Protein AF-A0A2V6FG37-F1 (afdb_monomer)

Solvent-accessible surface area (backbone atoms only — not comparable to full-atom values): 4814 Å² total; per-residue (Å²): 117,67,67,63,46,61,71,29,51,89,72,74,52,83,64,66,47,79,46,70,46,66,56,49,52,76,77,56,79,81,45,93,73,91,70,71,53,93,72,32,39,50,56,64,60,54,49,52,54,49,51,58,54,69,70,43,59,94,92,55,75,60,56,68,46,79,44,72,44,92,95,49,87,130

Secondary structure (DSSP, 8-state):
-HHHHHHHHTTT----EEEESSEESGGGGGS-S---GGGSEEHHHHHHHHHHHHTS-TT----EEEE--TT---

Foldseek 3Di:
DVVVCVVCVVVLDAAAAEAEAAEQDCVCVPPDDDDPNVQGHYPVVSVVQVVVQVPDDSVDHDHYHYHHRPVDHD

Structure (mmCIF, N/CA/C/O backbone):
data_AF-A0A2V6FG37-F1
#
_entry.id   AF-A0A2V6FG37-F1
#
loop_
_atom_site.group_PDB
_atom_site.id
_atom_site.type_symbol
_atom_site.label_atom_id
_atom_site.label_alt_id
_atom_site.label_comp_id
_atom_site.label_asym_id
_atom_site.label_entity_id
_atom_site.label_seq_id
_atom_site.pdbx_PDB_ins_code
_atom_site.Cartn_x
_atom_site.Cartn_y
_atom_site.Cartn_z
_atom_site.occupancy
_atom_site.B_iso_or_equiv
_atom_site.auth_seq_id
_atom_site.auth_comp_id
_atom_site.auth_asym_id
_atom_site.auth_atom_id
_atom_site.pdbx_PDB_model_num
ATOM 1 N N . SER A 1 1 ? -10.858 10.647 0.416 1.00 75.38 1 SER A N 1
ATOM 2 C CA . SER A 1 1 ? -10.848 9.490 1.338 1.00 75.38 1 SER A CA 1
ATOM 3 C C . SER A 1 1 ? -11.318 9.824 2.758 1.00 75.38 1 SER A C 1
ATOM 5 O O . SER A 1 1 ? -11.753 8.915 3.450 1.00 75.38 1 SER A O 1
ATOM 7 N N . THR A 1 2 ? -11.272 11.086 3.213 1.00 85.69 2 THR A N 1
ATOM 8 C CA . THR A 1 2 ? -11.667 11.478 4.585 1.00 85.69 2 THR A CA 1
ATOM 9 C C . THR A 1 2 ? -13.136 11.197 4.927 1.00 85.69 2 THR A C 1
ATOM 11 O O . THR A 1 2 ? -13.404 10.719 6.020 1.00 85.69 2 THR A O 1
ATOM 14 N N . ALA A 1 3 ? -14.073 11.408 3.993 1.00 93.62 3 ALA A N 1
ATOM 15 C CA . ALA A 1 3 ? -15.507 11.192 4.239 1.00 93.62 3 ALA A CA 1
ATOM 16 C C . ALA A 1 3 ? -15.834 9.756 4.700 1.00 93.62 3 ALA A C 1
ATOM 18 O O . ALA A 1 3 ? -16.419 9.570 5.761 1.00 93.62 3 ALA A O 1
ATOM 19 N N . ILE A 1 4 ? -15.351 8.742 3.973 1.00 93.94 4 ILE A N 1
ATOM 20 C CA . ILE A 1 4 ? -15.579 7.328 4.315 1.00 93.94 4 ILE A CA 1
ATOM 21 C C . ILE A 1 4 ? -14.976 6.970 5.683 1.00 93.94 4 ILE A C 1
ATOM 23 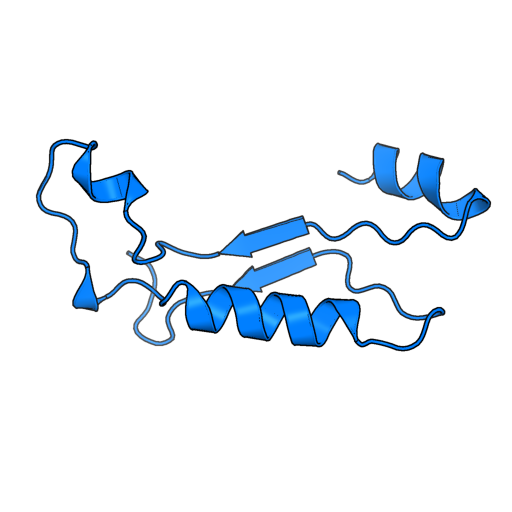O O . ILE A 1 4 ? -15.575 6.218 6.448 1.00 93.94 4 ILE A O 1
ATOM 27 N N . ARG A 1 5 ? -13.811 7.531 6.037 1.00 93.19 5 ARG A N 1
ATOM 28 C CA . ARG A 1 5 ? -13.218 7.331 7.371 1.00 93.19 5 ARG A CA 1
ATOM 29 C C . ARG A 1 5 ? -14.123 7.853 8.481 1.00 93.19 5 ARG A C 1
ATOM 31 O O . ARG A 1 5 ? -14.314 7.158 9.476 1.00 93.19 5 ARG A O 1
ATOM 38 N N . GLU A 1 6 ? -14.693 9.040 8.304 1.00 93.25 6 GLU A N 1
ATOM 39 C CA . GLU A 1 6 ? -15.603 9.617 9.295 1.00 93.25 6 GLU A CA 1
ATOM 40 C C . GLU A 1 6 ? -16.908 8.821 9.414 1.00 93.25 6 GLU A C 1
ATOM 42 O O . GLU A 1 6 ? -17.345 8.525 10.526 1.00 93.25 6 GLU A O 1
ATOM 47 N N . GLU A 1 7 ? -17.477 8.369 8.294 1.00 96.12 7 GLU A N 1
ATOM 48 C CA . GLU A 1 7 ? -18.669 7.508 8.289 1.00 96.12 7 GLU A CA 1
ATOM 49 C C . GLU A 1 7 ? -18.444 6.184 9.046 1.00 96.12 7 GLU A C 1
ATOM 51 O O . GLU A 1 7 ? -19.324 5.703 9.770 1.00 96.12 7 GLU A O 1
ATOM 56 N N . LEU A 1 8 ? -17.249 5.600 8.918 1.00 95.31 8 LEU A N 1
ATOM 57 C CA . LEU A 1 8 ? -16.891 4.311 9.514 1.00 95.31 8 LEU A CA 1
ATOM 58 C C . LEU A 1 8 ? -16.409 4.400 10.971 1.00 95.31 8 LEU A C 1
ATOM 60 O O . LEU A 1 8 ? -16.423 3.384 11.677 1.00 95.31 8 LEU A O 1
ATOM 64 N N . ARG A 1 9 ? -16.035 5.592 11.459 1.00 91.38 9 ARG A N 1
ATOM 65 C CA . ARG A 1 9 ? -15.457 5.806 12.800 1.00 91.38 9 ARG A CA 1
ATOM 66 C C . ARG A 1 9 ? -16.354 5.265 13.916 1.00 91.38 9 ARG A C 1
ATOM 68 O O . ARG A 1 9 ? -15.881 4.559 14.807 1.00 91.38 9 ARG A O 1
ATOM 75 N N . SER A 1 10 ? -17.660 5.531 13.838 1.00 94.56 10 SER A N 1
ATOM 76 C CA . SER A 1 10 ? -18.655 5.062 14.822 1.00 94.56 10 SER A CA 1
ATOM 77 C C . SER A 1 10 ? -18.773 3.533 14.883 1.00 94.56 10 SER A C 1
ATOM 79 O O . SER A 1 10 ? -19.106 2.971 15.926 1.00 94.56 10 SER A O 1
ATOM 81 N N . ARG A 1 11 ? -18.442 2.849 13.782 1.00 95.94 11 ARG A N 1
ATOM 82 C CA . ARG A 1 11 ? -18.518 1.389 13.635 1.00 95.94 11 ARG A CA 1
ATOM 83 C C . ARG A 1 11 ? -17.217 0.680 14.003 1.00 95.94 11 ARG A C 1
ATOM 85 O O . ARG A 1 11 ? -17.160 -0.542 13.916 1.00 95.94 11 ARG A O 1
ATOM 92 N N . LYS A 1 12 ? -16.176 1.424 14.402 1.00 93.94 12 LYS A N 1
ATOM 93 C CA . LYS A 1 12 ? -14.831 0.895 14.700 1.00 93.94 12 LYS A CA 1
ATOM 94 C C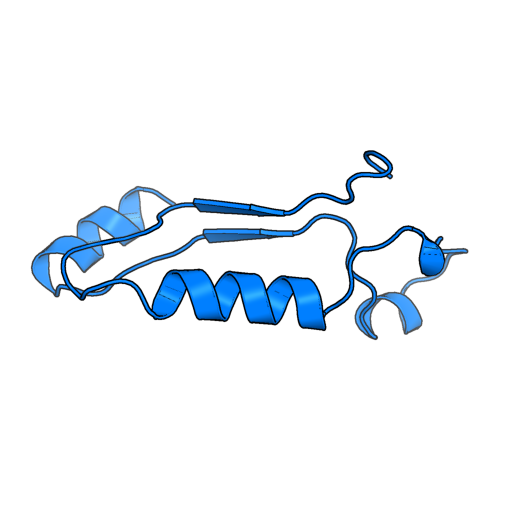 . LYS A 1 12 ? -14.223 0.103 13.530 1.00 93.94 12 LYS A C 1
ATOM 96 O O . LYS A 1 12 ? -13.417 -0.800 13.739 1.00 93.94 12 LYS A O 1
ATOM 101 N N . VAL A 1 13 ? -14.600 0.450 12.299 1.00 95.62 13 VAL A N 1
ATOM 102 C CA . VAL A 1 13 ? -13.997 -0.104 11.082 1.00 95.62 13 VAL A CA 1
ATOM 103 C C . VAL A 1 13 ? -12.800 0.765 10.706 1.00 95.62 13 VAL A C 1
ATOM 105 O O . VAL A 1 13 ? -12.917 1.986 10.615 1.00 95.62 13 VAL A O 1
ATOM 108 N N . ARG A 1 14 ? -11.640 0.136 10.493 1.00 95.19 14 ARG A N 1
ATOM 109 C CA . ARG A 1 14 ? -10.419 0.825 10.054 1.00 95.19 14 ARG A CA 1
ATOM 110 C C . ARG A 1 14 ? -10.409 0.914 8.531 1.00 95.19 14 ARG A C 1
ATOM 112 O O . ARG A 1 14 ? -10.635 -0.089 7.862 1.00 95.19 14 ARG A O 1
ATOM 119 N N . MET A 1 15 ? -10.113 2.096 7.998 1.00 95.12 15 MET A N 1
ATOM 120 C CA . MET A 1 15 ? -9.928 2.323 6.565 1.00 95.12 15 MET A CA 1
ATOM 121 C C . MET A 1 15 ? -8.492 2.774 6.309 1.00 95.12 15 MET A C 1
ATOM 123 O O . MET A 1 15 ? -8.007 3.700 6.959 1.00 95.12 15 MET A O 1
ATOM 127 N N . LEU A 1 16 ? -7.844 2.120 5.348 1.00 95.44 16 LEU A N 1
ATOM 128 C CA . LEU A 1 16 ? -6.464 2.362 4.957 1.00 95.44 16 LEU A CA 1
ATOM 129 C C . LEU A 1 16 ? -6.430 2.642 3.454 1.00 95.44 16 LEU A C 1
ATOM 131 O O . LEU A 1 16 ? -7.019 1.888 2.681 1.00 95.44 16 LEU A O 1
ATOM 135 N N . ASN A 1 17 ? -5.737 3.700 3.040 1.00 96.62 17 ASN A N 1
ATOM 136 C CA . ASN A 1 17 ? -5.396 3.909 1.633 1.00 96.62 17 ASN A CA 1
ATOM 137 C C . ASN A 1 17 ? -3.952 3.466 1.394 1.00 96.62 17 ASN A C 1
ATOM 139 O O . ASN A 1 17 ? -3.065 3.810 2.178 1.00 96.62 17 ASN A O 1
ATOM 143 N N . ILE A 1 18 ? -3.719 2.745 0.303 1.00 97.06 18 ILE A N 1
ATOM 144 C CA . ILE A 1 18 ? -2.409 2.196 -0.046 1.00 97.06 18 ILE A CA 1
ATOM 145 C C . ILE A 1 18 ? -2.011 2.773 -1.400 1.00 97.06 18 ILE A C 1
ATOM 147 O O . ILE A 1 18 ? -2.760 2.650 -2.367 1.00 97.06 18 IL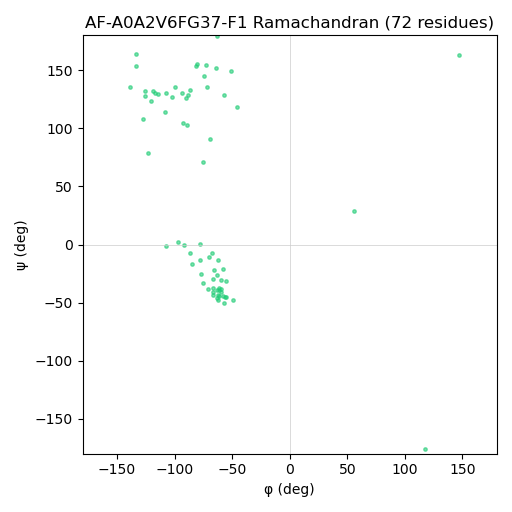E A O 1
ATOM 151 N N . TYR A 1 19 ? -0.850 3.417 -1.446 1.00 97.12 19 TYR A N 1
ATOM 152 C CA . TYR A 1 19 ? -0.307 4.100 -2.616 1.00 97.12 19 TYR A CA 1
ATOM 153 C C . TYR A 1 19 ? 1.069 3.510 -2.945 1.00 97.12 19 TYR A C 1
ATOM 155 O O . TYR A 1 19 ? 2.092 4.080 -2.554 1.00 97.12 19 TYR A O 1
ATOM 163 N N . PRO A 1 20 ? 1.119 2.334 -3.590 1.00 96.81 20 PRO A N 1
ATOM 164 C CA . PRO A 1 20 ? 2.378 1.775 -4.044 1.00 96.81 20 PRO A CA 1
ATOM 165 C C . PRO A 1 20 ? 2.890 2.517 -5.285 1.00 96.81 20 PRO A C 1
ATOM 167 O O . PRO A 1 20 ? 2.108 2.916 -6.150 1.00 96.81 20 PRO A O 1
ATOM 170 N N . ALA A 1 21 ? 4.209 2.667 -5.390 1.00 95.19 21 ALA A N 1
ATOM 171 C CA . ALA A 1 21 ? 4.885 2.995 -6.639 1.00 95.19 21 ALA A CA 1
ATOM 172 C C . ALA A 1 21 ? 4.690 1.867 -7.669 1.00 95.19 21 ALA A C 1
ATOM 174 O O . ALA A 1 21 ? 4.055 0.846 -7.384 1.00 95.19 21 ALA A O 1
ATOM 175 N N . ALA A 1 22 ? 5.242 2.042 -8.875 1.00 94.56 22 ALA A N 1
ATOM 176 C CA . ALA A 1 22 ? 5.190 1.024 -9.920 1.00 94.56 22 ALA A CA 1
ATOM 177 C C . ALA A 1 22 ? 5.540 -0.359 -9.340 1.00 94.56 22 ALA A C 1
ATOM 179 O O . ALA A 1 22 ? 6.614 -0.542 -8.768 1.00 94.56 22 ALA A O 1
ATOM 180 N N . THR A 1 23 ? 4.585 -1.290 -9.421 1.00 96.31 23 THR A N 1
ATOM 181 C CA . THR A 1 23 ? 4.659 -2.612 -8.784 1.00 96.31 23 THR A CA 1
ATOM 182 C C . THR A 1 23 ? 4.714 -3.692 -9.857 1.00 96.31 23 THR A C 1
ATOM 184 O O . THR A 1 23 ? 3.867 -3.706 -10.755 1.00 96.31 23 THR A O 1
ATOM 187 N N . ASP A 1 24 ? 5.672 -4.610 -9.752 1.00 96.19 24 ASP A N 1
ATOM 188 C CA . ASP A 1 24 ? 5.841 -5.749 -10.653 1.00 96.19 24 ASP A CA 1
ATOM 189 C C . ASP A 1 24 ? 4.687 -6.748 -10.454 1.00 96.19 24 ASP A C 1
ATOM 191 O O . ASP A 1 24 ? 4.711 -7.614 -9.578 1.00 96.19 24 ASP A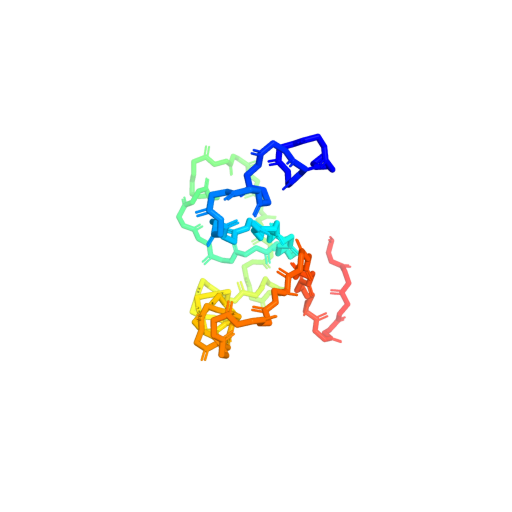 O 1
ATOM 195 N N . THR A 1 25 ? 3.618 -6.574 -11.235 1.00 97.0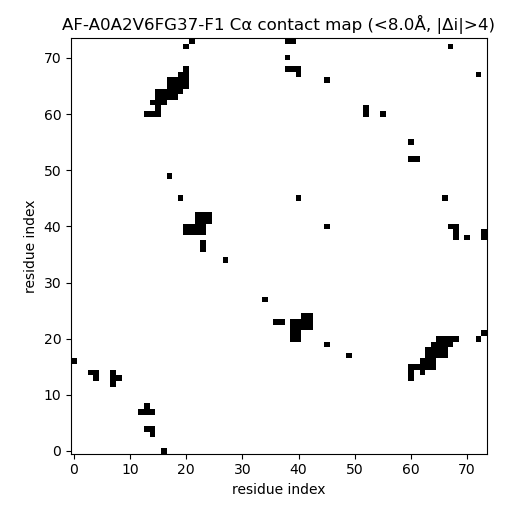0 25 THR A N 1
ATOM 196 C CA . THR A 1 25 ? 2.444 -7.461 -11.255 1.00 97.00 25 THR A CA 1
ATOM 197 C C . THR A 1 25 ? 2.033 -7.815 -12.681 1.00 97.00 25 THR A C 1
ATOM 199 O O . THR A 1 25 ? 2.395 -7.125 -13.634 1.00 97.00 25 THR A O 1
ATOM 202 N N . ALA A 1 26 ? 1.214 -8.850 -12.854 1.00 97.00 26 ALA A N 1
ATOM 203 C CA . ALA A 1 26 ? 0.760 -9.267 -14.180 1.00 97.00 26 ALA A CA 1
ATOM 204 C C . ALA A 1 26 ? -0.068 -8.209 -14.943 1.00 97.00 26 ALA A C 1
ATOM 206 O O . ALA A 1 26 ? -0.210 -8.353 -16.151 1.00 97.00 26 ALA A O 1
ATOM 207 N N . ILE A 1 27 ? -0.556 -7.133 -14.298 1.00 95.31 27 ILE A N 1
ATOM 208 C CA . ILE A 1 27 ? -1.341 -6.077 -14.972 1.00 95.31 27 ILE A CA 1
ATOM 209 C C . ILE A 1 27 ? -0.595 -5.470 -16.165 1.00 95.31 27 ILE A C 1
ATOM 211 O O . ILE A 1 27 ? -1.200 -5.078 -17.153 1.00 95.31 27 ILE A O 1
ATOM 215 N N . TRP A 1 28 ? 0.732 -5.424 -16.083 1.00 95.19 28 TRP A N 1
ATOM 216 C CA . TRP A 1 28 ? 1.585 -4.835 -17.104 1.00 95.19 28 TRP A CA 1
ATOM 217 C C . TRP A 1 28 ? 1.794 -5.740 -18.321 1.00 95.19 28 TRP A C 1
ATOM 219 O O . TRP A 1 28 ? 2.258 -5.252 -19.344 1.00 95.19 28 TRP A O 1
ATOM 229 N N . ASN A 1 29 ? 1.445 -7.028 -18.235 1.00 95.06 29 ASN A N 1
ATOM 230 C CA . ASN A 1 29 ? 1.543 -7.955 -19.366 1.00 95.06 29 ASN A CA 1
ATOM 231 C C . ASN A 1 29 ? 0.555 -7.588 -20.479 1.00 95.06 29 ASN A C 1
ATOM 233 O O . ASN A 1 29 ? 0.837 -7.812 -21.653 1.00 95.06 29 ASN A O 1
ATOM 237 N N . ASP A 1 30 ? -0.575 -6.991 -20.098 1.00 96.31 30 ASP A N 1
ATOM 238 C CA . ASP A 1 30 ? -1.648 -6.598 -21.012 1.00 96.31 30 ASP A CA 1
ATOM 239 C C . ASP A 1 30 ? -1.555 -5.116 -21.419 1.00 96.31 30 ASP A C 1
ATOM 241 O O . ASP A 1 30 ? -2.406 -4.607 -22.149 1.00 96.31 30 ASP A O 1
ATOM 245 N N . ILE A 1 31 ? -0.521 -4.404 -20.955 1.00 95.44 31 ILE A N 1
ATOM 246 C CA . ILE A 1 31 ? -0.294 -2.991 -21.262 1.00 95.44 31 ILE A CA 1
ATOM 247 C C . ILE A 1 31 ? 0.893 -2.886 -22.216 1.00 95.44 31 ILE A C 1
ATOM 249 O O . ILE A 1 31 ? 2.035 -3.148 -21.842 1.00 95.44 31 ILE A O 1
ATOM 253 N N . SER A 1 32 ? 0.637 -2.436 -23.445 1.00 95.00 32 SER A N 1
ATOM 254 C CA . SER A 1 32 ? 1.679 -2.224 -24.452 1.00 95.00 32 SER A CA 1
ATOM 255 C C . SER A 1 32 ? 2.764 -1.260 -23.960 1.00 95.00 32 SER A C 1
ATOM 257 O O . SER A 1 32 ? 2.450 -0.143 -23.544 1.00 95.00 32 SER A O 1
ATOM 259 N N . GLY A 1 33 ? 4.027 -1.665 -24.070 1.00 93.06 33 GLY A N 1
ATOM 260 C CA . GLY A 1 33 ? 5.186 -0.845 -23.724 1.00 93.06 33 GLY A CA 1
ATOM 261 C C . GLY A 1 33 ? 6.341 -1.684 -23.187 1.00 93.06 33 GLY A C 1
ATOM 262 O O . GLY A 1 33 ? 6.158 -2.833 -22.788 1.00 93.06 33 GLY A O 1
ATOM 263 N N . GLU A 1 34 ? 7.537 -1.101 -23.168 1.00 93.12 34 GLU A N 1
ATOM 264 C CA . GLU A 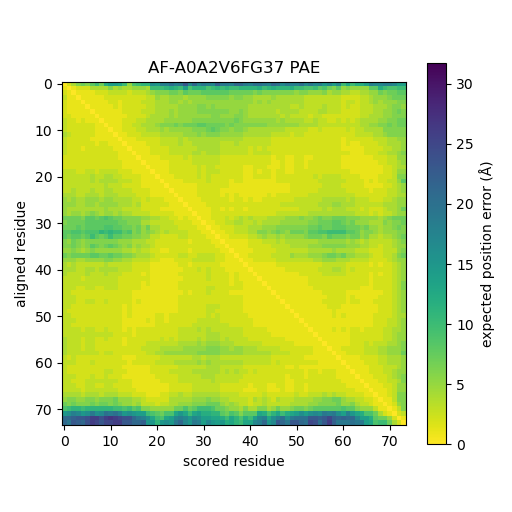1 34 ? 8.665 -1.663 -22.429 1.00 93.12 34 GLU A CA 1
ATOM 265 C C . GLU A 1 34 ? 8.648 -1.102 -21.009 1.00 93.12 34 GLU A C 1
ATOM 267 O O . GLU A 1 34 ? 9.006 0.050 -20.764 1.00 93.12 34 GLU A O 1
ATOM 272 N N . TRP A 1 35 ? 8.188 -1.917 -20.064 1.00 93.12 35 TRP A N 1
ATOM 273 C CA . TRP A 1 35 ? 8.101 -1.526 -18.663 1.00 93.12 35 TRP A CA 1
ATOM 274 C C . TRP A 1 35 ? 9.360 -1.963 -17.907 1.00 93.12 35 TRP A C 1
ATOM 276 O O . TRP A 1 35 ? 9.725 -3.140 -17.970 1.00 93.12 35 TRP A O 1
ATOM 286 N N . PRO A 1 36 ? 10.012 -1.073 -17.138 1.00 91.88 36 PRO A N 1
ATOM 287 C CA . PRO A 1 36 ? 11.233 -1.387 -16.394 1.00 91.88 36 PRO A CA 1
ATOM 288 C C . PRO A 1 36 ? 10.938 -2.237 -15.142 1.00 91.88 36 PRO A C 1
ATOM 290 O O . PRO A 1 36 ? 11.055 -1.772 -14.011 1.00 91.88 36 PRO A O 1
ATOM 293 N N . ARG A 1 37 ? 10.566 -3.510 -15.344 1.00 92.38 37 ARG A N 1
ATOM 294 C CA . ARG A 1 37 ? 10.153 -4.470 -14.297 1.00 92.38 37 ARG A CA 1
ATOM 295 C C . ARG A 1 37 ? 11.121 -4.527 -13.119 1.00 92.38 37 ARG A C 1
ATOM 297 O O . ARG A 1 37 ? 10.706 -4.390 -11.979 1.00 92.38 37 ARG A O 1
ATOM 304 N N . GLY A 1 38 ? 12.421 -4.626 -13.405 1.00 90.75 38 GLY A N 1
ATOM 305 C CA . GLY A 1 38 ? 13.467 -4.722 -12.381 1.00 90.75 38 GLY A CA 1
ATOM 306 C C . GLY A 1 38 ? 13.662 -3.467 -11.520 1.00 90.75 38 GLY A C 1
ATOM 307 O O . GLY A 1 38 ? 14.425 -3.508 -10.563 1.00 90.75 38 GLY A O 1
ATOM 308 N N . GLN A 1 39 ? 13.002 -2.357 -11.853 1.00 91.38 39 GLN A N 1
ATOM 309 C CA . GLN A 1 39 ? 13.002 -1.118 -11.071 1.00 91.38 39 GLN A CA 1
ATOM 310 C C . GLN A 1 39 ? 11.655 -0.884 -10.355 1.00 91.38 39 GLN A C 1
ATOM 312 O O . GLN A 1 39 ? 11.500 0.097 -9.628 1.00 91.38 39 GLN A O 1
ATOM 317 N N . MET A 1 40 ? 10.675 -1.772 -10.533 1.00 94.94 40 MET A N 1
ATOM 318 C 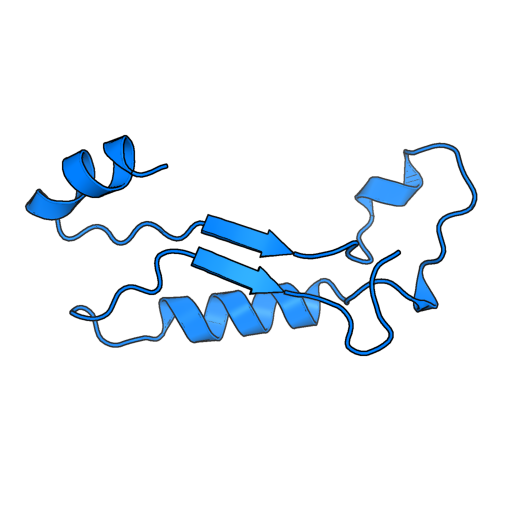CA . MET A 1 40 ? 9.411 -1.751 -9.799 1.00 94.94 40 MET A CA 1
ATOM 319 C C . MET A 1 40 ? 9.578 -2.401 -8.419 1.00 94.94 40 MET A C 1
ATOM 321 O O . MET A 1 40 ? 10.439 -3.259 -8.231 1.00 94.94 40 MET A O 1
ATOM 325 N N . ILE A 1 41 ? 8.746 -2.019 -7.447 1.00 96.38 41 ILE A N 1
ATOM 326 C CA . ILE A 1 41 ? 8.646 -2.771 -6.185 1.00 96.38 41 ILE 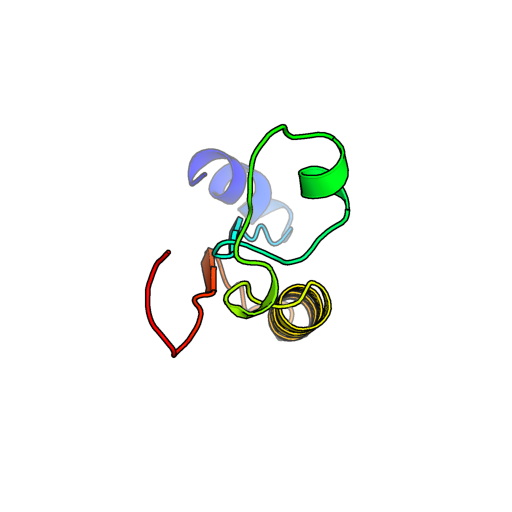A CA 1
ATOM 327 C C . ILE A 1 41 ? 7.917 -4.096 -6.429 1.00 96.38 41 ILE A C 1
ATOM 329 O O . ILE A 1 41 ? 7.113 -4.200 -7.359 1.00 96.38 41 ILE A O 1
ATOM 333 N N . SER A 1 42 ? 8.159 -5.119 -5.611 1.00 96.25 42 SER A N 1
ATOM 334 C CA . SER A 1 42 ? 7.470 -6.397 -5.794 1.00 96.25 42 SER A CA 1
ATOM 335 C C . SER A 1 42 ? 6.059 -6.368 -5.196 1.00 96.25 42 SER A C 1
ATOM 337 O O . SER A 1 42 ? 5.766 -5.630 -4.253 1.00 96.25 42 SER A O 1
ATOM 339 N N . ALA A 1 43 ? 5.168 -7.224 -5.703 1.00 97.62 43 ALA A N 1
ATOM 340 C CA . ALA A 1 43 ? 3.860 -7.436 -5.081 1.00 97.62 43 ALA A CA 1
ATOM 341 C C . ALA A 1 43 ? 3.971 -7.938 -3.626 1.00 97.62 43 ALA A C 1
ATOM 343 O O . ALA A 1 43 ? 3.102 -7.637 -2.806 1.00 97.62 43 ALA A O 1
ATOM 344 N N . ALA A 1 44 ? 5.036 -8.683 -3.307 1.00 98.12 44 ALA A N 1
ATOM 345 C CA . ALA A 1 44 ? 5.306 -9.176 -1.960 1.00 98.12 44 ALA A CA 1
ATOM 346 C C . ALA A 1 44 ? 5.627 -8.025 -0.994 1.00 98.12 44 ALA A C 1
ATOM 348 O O . ALA A 1 44 ? 5.035 -7.969 0.078 1.00 98.12 44 ALA A O 1
ATOM 349 N N . ASP A 1 45 ? 6.444 -7.050 -1.410 1.00 97.12 45 ASP A N 1
ATOM 350 C CA . ASP A 1 45 ? 6.751 -5.868 -0.589 1.00 97.12 45 ASP A CA 1
ATOM 351 C C . ASP A 1 45 ? 5.479 -5.079 -0.244 1.00 97.12 45 ASP A C 1
ATOM 353 O O . ASP A 1 45 ? 5.285 -4.637 0.892 1.00 97.12 45 ASP A O 1
ATOM 357 N N . VAL A 1 46 ? 4.569 -4.928 -1.217 1.00 98.19 46 VAL A N 1
ATOM 358 C CA . VAL A 1 46 ? 3.266 -4.288 -0.988 1.00 98.19 46 VAL A CA 1
ATOM 359 C C . VAL A 1 46 ? 2.436 -5.095 0.012 1.00 98.19 46 VAL A C 1
ATOM 361 O O . VAL A 1 46 ? 1.874 -4.514 0.941 1.00 98.19 46 VAL A O 1
ATOM 364 N N . ALA A 1 47 ? 2.372 -6.420 -0.147 1.00 98.44 47 ALA A N 1
ATOM 365 C CA . ALA A 1 47 ? 1.619 -7.305 0.740 1.00 98.44 47 ALA A CA 1
ATOM 366 C C . ALA A 1 47 ? 2.150 -7.281 2.183 1.00 98.44 47 ALA A C 1
ATOM 368 O O . ALA A 1 47 ? 1.354 -7.167 3.117 1.00 98.44 47 ALA A O 1
ATOM 369 N N . ASP A 1 48 ? 3.468 -7.310 2.372 1.00 98.56 48 ASP A N 1
ATOM 370 C CA . ASP A 1 48 ? 4.105 -7.240 3.689 1.00 98.56 48 ASP A CA 1
ATOM 371 C C . ASP A 1 48 ? 3.817 -5.902 4.378 1.00 98.56 48 ASP A C 1
ATOM 373 O O . ASP A 1 48 ? 3.502 -5.855 5.572 1.00 98.56 48 ASP A O 1
ATOM 377 N N . ALA A 1 49 ? 3.825 -4.805 3.620 1.00 98.25 49 ALA A N 1
ATOM 378 C CA . ALA A 1 49 ? 3.474 -3.492 4.142 1.00 98.25 49 ALA A CA 1
ATOM 379 C C . ALA A 1 49 ? 1.982 -3.401 4.535 1.00 98.25 49 ALA A C 1
ATOM 381 O O . ALA A 1 49 ? 1.644 -2.813 5.570 1.00 98.25 49 ALA A O 1
ATOM 382 N N . VAL A 1 50 ? 1.080 -4.032 3.768 1.00 98.44 50 VAL A N 1
ATOM 383 C CA . VAL A 1 50 ? -0.337 -4.176 4.151 1.00 98.44 50 VAL A CA 1
ATOM 384 C C . VAL A 1 50 ? -0.459 -4.993 5.436 1.00 98.44 50 VAL A C 1
ATOM 386 O O . VAL A 1 50 ? -1.150 -4.567 6.365 1.00 98.44 50 VAL A O 1
ATOM 389 N N . ALA A 1 51 ? 0.223 -6.139 5.514 1.00 98.50 51 ALA A N 1
ATOM 390 C CA . ALA A 1 51 ? 0.208 -7.031 6.670 1.00 98.50 51 ALA A CA 1
ATOM 391 C C . ALA A 1 51 ? 0.678 -6.303 7.937 1.00 98.50 51 ALA A C 1
ATOM 393 O O . ALA A 1 51 ? 0.024 -6.374 8.981 1.00 98.50 51 ALA A O 1
ATOM 394 N N . TYR A 1 52 ? 1.760 -5.530 7.837 1.00 98.12 52 TYR A N 1
ATOM 395 C CA . TYR A 1 52 ? 2.236 -4.663 8.911 1.00 98.12 52 TYR A CA 1
ATOM 396 C C . TYR A 1 52 ? 1.153 -3.680 9.385 1.00 98.12 52 TYR A C 1
ATOM 398 O O . TYR A 1 52 ? 0.933 -3.518 10.591 1.00 98.12 52 TYR A O 1
ATOM 406 N N . ALA A 1 53 ? 0.445 -3.041 8.450 1.00 98.00 53 ALA A N 1
ATOM 407 C CA . ALA A 1 53 ? -0.551 -2.028 8.772 1.00 98.00 53 ALA A CA 1
ATOM 408 C C . ALA A 1 53 ? -1.820 -2.605 9.418 1.00 98.00 53 ALA A C 1
ATOM 410 O O . ALA A 1 53 ? -2.362 -2.016 10.358 1.00 98.00 53 ALA A O 1
ATOM 411 N N . ILE A 1 54 ? -2.288 -3.771 8.966 1.00 97.25 54 ILE A N 1
ATOM 412 C CA . ILE A 1 54 ? -3.493 -4.401 9.526 1.00 97.25 54 ILE A CA 1
ATOM 413 C C . ILE A 1 54 ? -3.235 -5.083 10.876 1.00 97.25 54 ILE A C 1
ATOM 415 O O . ILE A 1 54 ? -4.159 -5.171 11.688 1.00 97.25 54 ILE A O 1
ATOM 419 N N . ASN A 1 55 ? -1.994 -5.496 11.158 1.00 98.12 55 ASN A N 1
ATOM 420 C CA . ASN A 1 55 ? -1.610 -6.142 12.419 1.00 98.12 55 ASN A CA 1
ATOM 421 C C . ASN A 1 55 ? -1.437 -5.172 13.601 1.00 98.12 55 ASN A C 1
ATOM 423 O O . ASN A 1 55 ? -1.143 -5.596 14.718 1.00 98.12 55 ASN A O 1
ATOM 427 N N . GLN A 1 56 ? -1.651 -3.871 13.396 1.00 98.06 56 GLN A N 1
ATOM 428 C CA . GLN A 1 56 ? -1.626 -2.899 14.487 1.00 98.06 56 GLN A CA 1
ATOM 429 C C . GLN A 1 56 ? -2.755 -3.148 15.502 1.00 98.06 56 GLN A C 1
ATOM 431 O O . GLN A 1 56 ? -3.830 -3.625 15.111 1.00 98.06 56 GLN A O 1
ATOM 436 N N . PRO A 1 57 ? -2.571 -2.773 16.788 1.00 97.75 57 PRO A N 1
ATOM 437 C CA . PRO A 1 57 ? -3.613 -2.904 17.802 1.00 97.75 57 PRO A CA 1
ATOM 438 C C . PRO A 1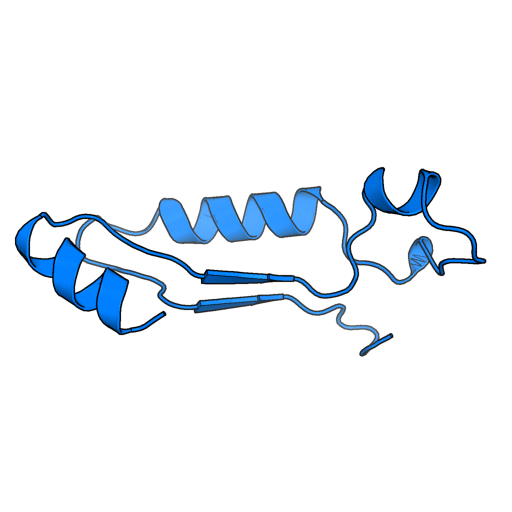 57 ? -4.950 -2.290 17.349 1.00 97.75 57 PRO A C 1
ATOM 440 O O . PRO A 1 57 ? -4.934 -1.270 16.661 1.00 97.75 57 PRO A O 1
ATOM 443 N N . PRO A 1 58 ? -6.119 -2.797 17.792 1.00 94.38 58 PRO A N 1
ATOM 444 C CA . PRO A 1 58 ? -7.427 -2.347 17.287 1.00 94.38 58 PRO A CA 1
ATOM 445 C C . PRO A 1 58 ? -7.730 -0.845 17.439 1.00 94.38 58 PRO A C 1
ATOM 447 O O . PRO A 1 58 ? -8.585 -0.312 16.740 1.00 94.38 58 PRO A O 1
ATOM 450 N N . ARG A 1 59 ? -7.034 -0.156 18.355 1.00 94.19 59 ARG A N 1
ATOM 451 C CA . ARG A 1 59 ? -7.141 1.297 18.598 1.00 94.19 59 ARG A CA 1
ATOM 452 C C . ARG A 1 59 ? -6.239 2.154 17.699 1.00 94.19 59 ARG A C 1
ATOM 454 O O . ARG A 1 59 ? -6.312 3.374 17.763 1.00 94.19 59 ARG A O 1
ATOM 461 N N . VAL A 1 60 ? -5.367 1.525 16.914 1.00 96.06 60 VAL A N 1
ATOM 462 C CA . VAL A 1 60 ? -4.398 2.175 16.027 1.00 96.06 60 VAL A CA 1
ATOM 463 C C . VAL A 1 60 ? -4.852 1.983 14.583 1.00 96.06 60 VAL A C 1
ATOM 465 O O . VAL A 1 60 ? -5.178 0.871 14.158 1.00 96.06 60 VAL A O 1
ATOM 468 N N . THR A 1 61 ? -4.876 3.081 13.829 1.00 94.56 61 THR A N 1
ATOM 469 C CA . THR A 1 61 ? -5.179 3.094 12.393 1.00 94.56 61 THR A CA 1
ATOM 470 C C . THR A 1 61 ? -4.048 3.790 11.652 1.00 94.56 61 THR A C 1
ATOM 472 O O . THR A 1 61 ? -3.695 4.916 11.990 1.00 94.56 61 THR A O 1
ATOM 475 N N . ILE A 1 62 ? -3.508 3.127 10.629 1.00 96.38 62 ILE A N 1
ATOM 476 C CA . ILE A 1 62 ? -2.624 3.742 9.635 1.00 96.38 62 ILE A CA 1
ATOM 477 C C . ILE A 1 62 ? -3.508 4.200 8.477 1.00 96.38 62 ILE A C 1
ATOM 479 O O . ILE A 1 62 ? -3.998 3.376 7.717 1.00 96.38 62 ILE A O 1
ATOM 483 N N . GLU A 1 63 ? -3.769 5.500 8.356 1.00 95.12 63 GLU A N 1
ATOM 484 C CA . GLU A 1 63 ? -4.751 5.990 7.376 1.00 95.12 63 GLU A CA 1
ATOM 485 C C . GLU A 1 63 ? -4.239 5.964 5.932 1.00 95.12 63 GLU A C 1
ATOM 487 O O . GLU A 1 63 ? -5.019 5.761 4.998 1.00 95.12 63 GLU A O 1
ATOM 492 N N . ASN A 1 64 ? -2.939 6.195 5.745 1.00 96.44 64 ASN A N 1
ATOM 493 C CA . ASN A 1 64 ? -2.292 6.219 4.440 1.00 96.44 64 ASN A CA 1
ATOM 494 C C . ASN A 1 64 ? -0.944 5.503 4.522 1.00 96.44 64 ASN A C 1
ATOM 496 O O . ASN A 1 64 ? -0.173 5.738 5.453 1.00 96.44 64 ASN A O 1
ATOM 500 N N . LEU A 1 65 ? -0.669 4.669 3.525 1.00 96.50 65 LEU A N 1
ATOM 501 C CA . LEU A 1 65 ? 0.589 3.959 3.352 1.00 96.50 65 LEU A CA 1
ATOM 502 C C . LEU A 1 65 ? 1.105 4.222 1.938 1.00 96.50 65 LEU A C 1
ATOM 504 O O . LEU A 1 65 ? 0.533 3.724 0.972 1.00 96.50 65 LEU A O 1
ATOM 508 N N . THR A 1 66 ? 2.164 5.018 1.822 1.00 96.81 66 THR A N 1
ATOM 509 C CA . THR A 1 66 ? 2.840 5.284 0.545 1.00 96.81 66 THR A CA 1
ATOM 510 C C . THR A 1 66 ? 4.109 4.450 0.480 1.00 96.81 66 THR A C 1
ATOM 512 O O . THR A 1 66 ? 4.919 4.508 1.404 1.00 96.81 66 THR A O 1
ATOM 515 N N . LEU A 1 67 ? 4.276 3.676 -0.591 1.00 95.69 67 LEU A N 1
ATOM 516 C CA . LEU A 1 67 ? 5.431 2.800 -0.795 1.00 95.69 67 LEU A CA 1
ATOM 517 C C . LEU A 1 67 ? 6.172 3.243 -2.049 1.00 95.69 67 LEU A C 1
ATOM 519 O O . LEU A 1 67 ? 5.551 3.417 -3.093 1.00 95.69 67 LEU A O 1
ATOM 523 N N . SER A 1 68 ? 7.488 3.380 -1.955 1.00 93.12 68 SER A N 1
ATOM 524 C CA . SER A 1 68 ? 8.343 3.794 -3.068 1.00 93.12 68 SER A CA 1
ATOM 525 C C . SER A 1 68 ? 9.557 2.885 -3.167 1.00 93.12 68 SER A C 1
ATOM 527 O O . SER A 1 68 ? 10.001 2.334 -2.160 1.00 93.12 68 SER A O 1
ATOM 529 N N . ASN A 1 69 ? 10.122 2.763 -4.368 1.00 90.69 69 ASN A N 1
ATOM 530 C CA . ASN A 1 69 ? 11.432 2.148 -4.531 1.00 90.69 69 ASN A CA 1
ATOM 531 C C . ASN A 1 69 ? 12.510 3.100 -3.979 1.00 90.69 69 ASN A C 1
ATOM 533 O O . ASN A 1 69 ? 12.485 4.304 -4.241 1.00 90.69 69 ASN A O 1
ATOM 537 N N . THR A 1 70 ? 13.464 2.570 -3.219 1.00 89.25 70 THR A N 1
ATOM 538 C CA . THR A 1 70 ? 14.608 3.329 -2.693 1.00 89.25 70 THR A CA 1
ATOM 539 C C . THR A 1 70 ? 15.549 3.818 -3.793 1.00 89.25 70 THR A C 1
ATOM 541 O O . THR A 1 70 ? 16.251 4.805 -3.589 1.00 89.25 70 THR A O 1
ATOM 544 N N . ALA A 1 71 ? 15.534 3.179 -4.967 1.00 84.12 71 ALA A N 1
ATOM 545 C CA . ALA A 1 71 ? 16.276 3.614 -6.147 1.00 84.12 71 ALA A CA 1
ATOM 546 C C . ALA A 1 71 ? 15.726 4.909 -6.784 1.00 84.12 71 ALA A C 1
ATOM 548 O O . ALA A 1 71 ? 16.393 5.489 -7.638 1.00 84.12 71 ALA A O 1
ATOM 549 N N . GLY A 1 72 ? 14.546 5.383 -6.366 1.00 69.00 72 GLY A N 1
ATOM 550 C CA . GLY A 1 72 ? 13.909 6.594 -6.884 1.00 69.00 72 GLY A CA 1
ATOM 551 C C . GLY A 1 72 ? 12.566 6.329 -7.563 1.00 69.00 72 GLY A C 1
ATOM 552 O O . GLY A 1 72 ? 12.032 5.220 -7.533 1.00 69.00 72 GLY A O 1
ATOM 553 N N . THR A 1 73 ? 11.986 7.386 -8.132 1.00 58.19 73 THR A N 1
ATOM 554 C CA . THR A 1 73 ? 10.711 7.322 -8.858 1.00 58.19 73 THR A CA 1
ATOM 555 C C . THR A 1 73 ? 10.979 7.030 -10.331 1.00 58.19 73 THR A C 1
ATOM 557 O O . THR A 1 73 ? 11.756 7.745 -10.962 1.00 58.19 73 THR A O 1
ATOM 560 N N . LEU A 1 74 ? 10.335 5.987 -10.851 1.00 56.81 74 LEU A N 1
ATOM 561 C CA . LEU A 1 74 ? 10.064 5.825 -12.278 1.00 56.81 74 LEU A CA 1
ATOM 562 C C . LEU A 1 74 ? 8.816 6.616 -12.666 1.00 56.81 74 LEU A C 1
ATOM 564 O O . LEU A 1 74 ? 7.866 6.612 -11.846 1.00 56.81 74 LEU A O 1
#

pLDDT: mean 93.53, std 7.57, range [56.81, 98.56]

Sequence (74 aa):
STAIREELRSRKVRMLNIYPAATDTAIWNDISGEWPRGQMISAADVADAVAYAINQPPRVTIENLTLSNTAGTL

Mean predicted aligned error: 3.62 Å

Nearest PDB structures (foldseek):
  2bd0-assembly1_D  TM=8.699E-01  e=1.403E-04  Chlorobaculum tepidum TLS
  7w61-assembly1_A  TM=8.469E-01  e=3.665E-03  Helicoverpa armigera
  3nyw-assembly1_A  TM=8.440E-01  e=8.710E-03  Bacteroides thetaiotaomicron
  3nyw-assembly1_C  TM=7.705E-01  e=8.710E-03  Bacteroides thetaiotaomicron
  3l77-assembly1_A  TM=7.008E-01  e=9.310E-03  Thermococcus sibiricus MM 739

Radius of gyration: 15.35 Å; Cα contacts (8 Å, |Δi|>4): 69; chains: 1; bounding box: 35×21×43 Å